Protein AF-A0A522IJ72-F1 (afdb_monomer_lite)

Structure (mmCIF, N/CA/C/O backbone):
data_AF-A0A522IJ72-F1
#
_entry.id   AF-A0A522IJ72-F1
#
loop_
_atom_site.group_PDB
_atom_site.id
_atom_site.type_symbol
_atom_site.label_atom_id
_atom_site.label_alt_id
_atom_site.label_comp_id
_atom_site.label_asym_id
_atom_site.label_entity_id
_atom_site.label_seq_id
_atom_site.pdbx_PDB_ins_code
_atom_site.Cartn_x
_atom_site.Cartn_y
_atom_site.Cartn_z
_atom_site.occupancy
_atom_site.B_iso_or_equiv
_atom_site.auth_seq_id
_atom_site.auth_comp_id
_atom_site.auth_asym_id
_atom_site.auth_atom_id
_atom_site.pdbx_PDB_model_num
ATOM 1 N N . MET A 1 1 ? 21.607 1.234 -27.965 1.00 54.09 1 MET A N 1
ATOM 2 C CA . MET A 1 1 ? 20.785 1.510 -26.773 1.00 54.09 1 MET A CA 1
ATOM 3 C C . MET A 1 1 ? 20.726 0.233 -25.964 1.00 54.09 1 MET A C 1
ATOM 5 O O . MET A 1 1 ? 20.361 -0.799 -26.517 1.00 54.09 1 MET A O 1
ATOM 9 N N . ASP A 1 2 ? 21.249 0.283 -24.746 1.00 77.75 2 ASP A N 1
ATOM 10 C CA . ASP A 1 2 ? 21.592 -0.879 -23.927 1.00 77.75 2 ASP A CA 1
ATOM 11 C C . ASP A 1 2 ? 20.340 -1.433 -23.225 1.00 77.75 2 ASP A C 1
ATOM 13 O O . ASP A 1 2 ? 19.927 -0.918 -22.189 1.00 77.75 2 ASP A O 1
ATOM 17 N N . ARG A 1 3 ? 19.693 -2.443 -23.829 1.00 80.69 3 ARG A N 1
ATOM 18 C CA . ARG A 1 3 ? 18.429 -3.042 -23.338 1.00 80.69 3 ARG A CA 1
ATOM 19 C C . ARG A 1 3 ? 18.517 -3.517 -21.889 1.00 80.69 3 ARG A C 1
ATOM 21 O O . ARG A 1 3 ? 17.537 -3.454 -21.165 1.00 80.69 3 ARG A O 1
ATOM 28 N N . ILE A 1 4 ? 19.707 -3.933 -21.458 1.00 85.75 4 ILE A N 1
ATOM 29 C CA . ILE A 1 4 ? 19.949 -4.397 -20.091 1.00 85.75 4 ILE A CA 1
ATOM 30 C C . ILE A 1 4 ? 19.699 -3.264 -19.086 1.00 85.75 4 ILE A C 1
ATOM 32 O O . ILE A 1 4 ? 19.108 -3.496 -18.037 1.00 85.75 4 ILE A O 1
ATOM 36 N N . GLY A 1 5 ? 20.103 -2.031 -19.405 1.00 86.69 5 GLY A N 1
ATOM 37 C CA . GLY A 1 5 ? 19.852 -0.877 -18.539 1.00 86.69 5 GLY A CA 1
ATOM 38 C C . GLY A 1 5 ? 18.364 -0.540 -18.420 1.00 86.69 5 GLY A C 1
ATOM 39 O O . GLY A 1 5 ? 17.889 -0.215 -17.332 1.00 86.69 5 GLY A O 1
ATOM 40 N N . GLU A 1 6 ? 17.624 -0.666 -19.522 1.00 87.25 6 GLU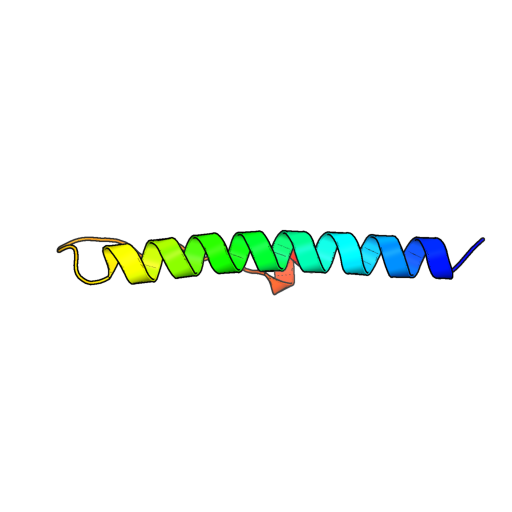 A N 1
ATOM 41 C CA . GLU A 1 6 ? 16.174 -0.453 -19.565 1.00 87.25 6 GLU A CA 1
ATOM 42 C C . GLU A 1 6 ? 15.431 -1.516 -18.741 1.00 87.25 6 GLU A C 1
ATOM 44 O O . GLU A 1 6 ? 14.670 -1.164 -17.837 1.00 87.25 6 GLU A O 1
ATOM 49 N N . ASP A 1 7 ? 15.753 -2.798 -18.939 1.00 89.00 7 ASP A N 1
ATOM 50 C CA . ASP A 1 7 ? 15.180 -3.912 -18.176 1.00 89.00 7 ASP A CA 1
ATOM 51 C C . ASP A 1 7 ? 15.452 -3.768 -16.669 1.00 89.00 7 ASP A C 1
ATOM 53 O O . ASP A 1 7 ? 14.548 -3.904 -15.841 1.00 89.00 7 ASP A O 1
ATOM 57 N N . LEU A 1 8 ? 16.690 -3.431 -16.288 1.00 91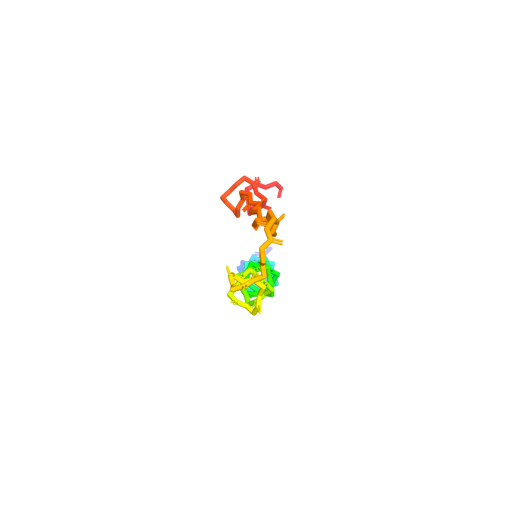.50 8 LEU A N 1
ATOM 58 C CA . LEU A 1 8 ? 17.062 -3.211 -14.888 1.00 91.50 8 LEU A CA 1
ATOM 59 C C . LEU A 1 8 ? 16.286 -2.046 -14.263 1.00 91.50 8 LEU A C 1
ATOM 61 O O . LEU A 1 8 ? 15.839 -2.153 -13.119 1.00 91.50 8 LEU A O 1
ATOM 65 N N . SER A 1 9 ? 16.096 -0.952 -15.004 1.00 89.06 9 SER A N 1
ATOM 66 C CA . SER A 1 9 ? 15.323 0.197 -14.523 1.00 89.06 9 SER A CA 1
ATOM 67 C C . SER A 1 9 ? 13.845 -0.147 -14.313 1.00 89.06 9 SER A C 1
ATOM 69 O O . SER A 1 9 ? 13.264 0.229 -13.292 1.00 89.06 9 SER A O 1
ATOM 71 N N . PHE A 1 10 ? 13.258 -0.945 -15.211 1.00 89.50 10 PHE A N 1
ATOM 72 C CA . PHE A 1 10 ? 11.892 -1.439 -15.073 1.00 89.50 10 PHE A CA 1
ATOM 73 C C . PHE A 1 10 ? 11.742 -2.326 -13.832 1.00 89.50 10 PHE A C 1
ATOM 75 O O . PHE A 1 10 ? 10.852 -2.103 -13.005 1.00 89.50 10 PHE A O 1
ATOM 82 N N . PHE A 1 11 ? 12.648 -3.290 -13.643 1.00 91.19 11 PHE A N 1
ATOM 83 C CA . PHE A 1 11 ? 12.625 -4.155 -12.463 1.00 91.19 11 PHE A CA 1
ATOM 84 C C . PHE A 1 11 ? 12.829 -3.374 -11.164 1.00 91.19 11 PHE A C 1
ATOM 86 O O . PHE A 1 11 ? 12.159 -3.669 -10.174 1.00 91.19 11 PHE A O 1
ATOM 93 N N . GLN A 1 12 ? 13.695 -2.359 -11.154 1.00 92.62 12 GLN A N 1
ATOM 94 C CA . GLN A 1 12 ? 13.892 -1.506 -9.984 1.00 92.62 12 GLN A CA 1
ATOM 95 C C . GLN A 1 12 ? 12.600 -0.773 -9.598 1.00 92.62 12 GLN A C 1
ATOM 97 O O . GLN A 1 12 ? 12.221 -0.767 -8.423 1.00 92.62 12 GLN A O 1
ATOM 102 N N . THR A 1 13 ? 11.889 -0.206 -10.574 1.00 90.25 13 THR A N 1
ATOM 103 C CA . THR A 1 13 ? 10.588 0.444 -10.356 1.00 90.25 13 THR A CA 1
ATOM 104 C C . THR A 1 13 ? 9.544 -0.552 -9.856 1.00 90.25 13 THR A C 1
ATOM 106 O O . THR A 1 13 ? 8.851 -0.283 -8.872 1.00 90.25 13 THR A O 1
ATOM 109 N N . ALA A 1 14 ? 9.484 -1.745 -10.453 1.00 90.81 14 ALA A N 1
ATOM 110 C CA . ALA A 1 14 ? 8.573 -2.805 -10.031 1.00 90.81 14 ALA A CA 1
ATOM 111 C C . ALA A 1 14 ? 8.838 -3.273 -8.588 1.00 90.81 14 ALA A C 1
ATOM 113 O O . ALA A 1 14 ? 7.895 -3.465 -7.814 1.00 90.81 14 ALA A O 1
ATOM 114 N N . ILE A 1 15 ? 10.110 -3.426 -8.199 1.00 93.56 15 ILE A N 1
ATOM 115 C 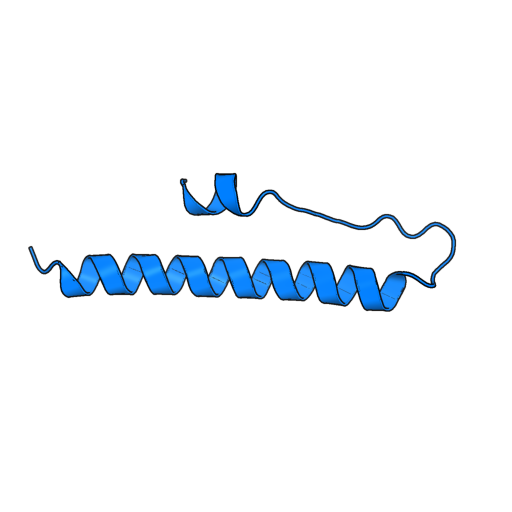CA . ILE A 1 15 ? 10.507 -3.773 -6.826 1.00 93.56 15 ILE A CA 1
ATOM 116 C C . ILE A 1 15 ? 10.069 -2.675 -5.855 1.00 93.56 15 ILE A C 1
ATOM 118 O O . ILE A 1 15 ? 9.442 -2.988 -4.843 1.00 93.56 15 ILE A O 1
ATOM 122 N N . ASN A 1 16 ? 10.324 -1.406 -6.178 1.00 91.62 16 ASN A N 1
ATOM 123 C CA . ASN A 1 16 ? 9.945 -0.274 -5.330 1.00 91.62 16 ASN A CA 1
ATOM 124 C C . ASN A 1 16 ? 8.423 -0.212 -5.110 1.00 91.62 16 ASN A C 1
ATOM 126 O O . ASN A 1 16 ? 7.958 -0.114 -3.972 1.00 91.62 16 ASN A O 1
ATOM 130 N N . LEU A 1 17 ? 7.637 -0.349 -6.182 1.00 90.56 17 LEU A N 1
ATOM 131 C CA . LEU A 1 17 ? 6.173 -0.385 -6.101 1.00 90.56 17 LEU A CA 1
ATOM 132 C C . LEU A 1 17 ? 5.678 -1.580 -5.275 1.00 90.56 17 LEU A C 1
ATOM 134 O O . LEU A 1 17 ? 4.754 -1.457 -4.466 1.00 90.56 17 LEU A O 1
ATOM 138 N N . ARG A 1 18 ? 6.322 -2.745 -5.416 1.00 91.06 18 ARG A N 1
ATOM 139 C CA . ARG A 1 18 ? 5.995 -3.928 -4.613 1.00 91.06 18 ARG A CA 1
ATOM 140 C C . ARG A 1 18 ? 6.305 -3.709 -3.132 1.00 91.06 18 ARG A C 1
ATOM 142 O O . ARG A 1 18 ? 5.500 -4.115 -2.294 1.00 91.06 18 ARG A O 1
ATOM 149 N N . GLN A 1 19 ? 7.420 -3.059 -2.800 1.00 93.19 19 GLN A N 1
ATOM 150 C CA . GLN A 1 19 ? 7.746 -2.701 -1.417 1.00 93.19 19 GLN A CA 1
ATOM 151 C C . GLN A 1 19 ? 6.696 -1.757 -0.825 1.00 93.19 19 GLN A C 1
ATOM 153 O O . GLN A 1 19 ? 6.215 -1.999 0.282 1.00 93.19 19 GLN A O 1
ATOM 158 N N . GLN A 1 20 ? 6.271 -0.739 -1.576 1.00 90.56 20 GLN A N 1
ATOM 159 C CA . GLN A 1 20 ? 5.205 0.169 -1.148 1.00 90.56 20 GLN A CA 1
ATOM 160 C C . GLN A 1 20 ? 3.890 -0.584 -0.893 1.00 90.56 20 GLN A C 1
ATOM 162 O O . GLN A 1 20 ? 3.224 -0.363 0.120 1.00 90.56 20 GLN A O 1
ATOM 167 N N . ARG A 1 21 ? 3.545 -1.546 -1.760 1.00 90.44 21 ARG A N 1
ATOM 168 C CA . ARG A 1 21 ? 2.356 -2.394 -1.584 1.00 90.44 21 ARG A CA 1
ATOM 169 C C . ARG A 1 21 ? 2.453 -3.233 -0.317 1.00 90.44 21 ARG A C 1
ATOM 171 O O . ARG A 1 21 ? 1.483 -3.332 0.429 1.00 90.44 21 ARG A O 1
ATOM 178 N N . GLN A 1 22 ? 3.618 -3.817 -0.054 1.00 93.12 22 GLN A N 1
ATOM 179 C CA . GLN A 1 22 ? 3.852 -4.597 1.159 1.00 93.12 22 GLN A CA 1
ATOM 180 C C . GLN A 1 22 ? 3.729 -3.748 2.426 1.00 93.12 22 GLN A C 1
ATOM 182 O O . GLN A 1 22 ? 3.160 -4.226 3.402 1.00 93.12 22 GLN A O 1
ATOM 187 N N . GLN A 1 23 ? 4.190 -2.495 2.413 1.00 91.31 23 GLN A N 1
ATOM 188 C CA . GLN A 1 23 ? 4.028 -1.579 3.548 1.00 91.31 23 GLN A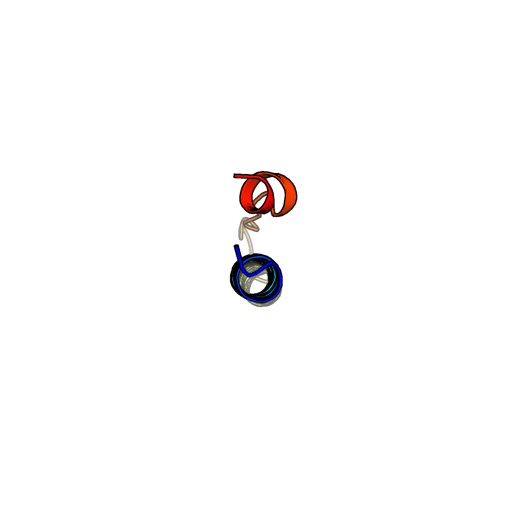 CA 1
ATOM 189 C C . GLN A 1 23 ? 2.556 -1.276 3.832 1.00 91.31 23 GLN A C 1
ATOM 191 O O . GLN A 1 23 ? 2.130 -1.315 4.985 1.00 91.31 23 GLN A O 1
ATOM 196 N N . VAL A 1 24 ? 1.768 -1.021 2.786 1.00 90.50 24 VAL A N 1
ATOM 197 C CA . VAL A 1 24 ? 0.325 -0.785 2.918 1.00 90.50 24 VAL A CA 1
ATOM 198 C C . VAL A 1 24 ? -0.390 -2.034 3.435 1.00 90.50 24 VAL A C 1
ATOM 200 O O . VAL A 1 24 ? -1.184 -1.937 4.369 1.00 90.50 24 VAL A O 1
ATOM 203 N N . LEU A 1 25 ? -0.059 -3.219 2.909 1.00 91.00 25 LEU A N 1
ATOM 204 C CA . LEU A 1 25 ? -0.600 -4.483 3.414 1.00 91.00 25 LEU A CA 1
ATOM 205 C C . LEU A 1 25 ? -0.233 -4.716 4.882 1.00 91.00 25 LEU A C 1
ATOM 207 O O . LEU A 1 25 ? -1.099 -5.077 5.671 1.00 91.00 25 LEU A O 1
ATOM 211 N N . ALA A 1 26 ? 1.028 -4.495 5.257 1.00 92.19 26 ALA A N 1
ATOM 212 C CA . ALA A 1 26 ? 1.491 -4.657 6.631 1.00 92.19 26 ALA A CA 1
ATOM 213 C C . ALA A 1 26 ? 0.771 -3.693 7.580 1.00 92.19 26 ALA A C 1
ATOM 215 O O . ALA A 1 26 ? 0.344 -4.105 8.655 1.00 92.19 26 ALA A O 1
ATOM 216 N N . ALA A 1 27 ? 0.571 -2.439 7.165 1.00 90.12 27 ALA A N 1
ATOM 217 C CA . ALA A 1 27 ? -0.217 -1.472 7.920 1.00 90.12 27 ALA A CA 1
ATOM 218 C C . ALA A 1 27 ? -1.677 -1.925 8.063 1.00 90.12 27 ALA A C 1
ATOM 220 O O . ALA A 1 27 ? -2.225 -1.856 9.162 1.00 90.12 27 ALA A O 1
ATOM 221 N N . ASN A 1 28 ? -2.286 -2.441 6.994 1.00 91.31 28 ASN A N 1
ATOM 222 C CA . ASN A 1 28 ? -3.646 -2.967 7.052 1.00 91.31 28 ASN A CA 1
ATOM 223 C C . ASN A 1 28 ? -3.756 -4.172 7.987 1.00 91.31 28 ASN A C 1
ATOM 225 O O . ASN A 1 28 ? -4.697 -4.223 8.762 1.00 91.31 28 ASN A O 1
ATOM 229 N N . ILE A 1 29 ? -2.803 -5.107 7.945 1.00 91.38 29 ILE A N 1
ATOM 230 C CA . ILE A 1 29 ? -2.775 -6.287 8.823 1.00 91.38 29 ILE A CA 1
ATOM 231 C C . ILE A 1 29 ? -2.579 -5.859 10.279 1.00 91.38 29 ILE A C 1
ATOM 233 O O . ILE A 1 29 ? -3.32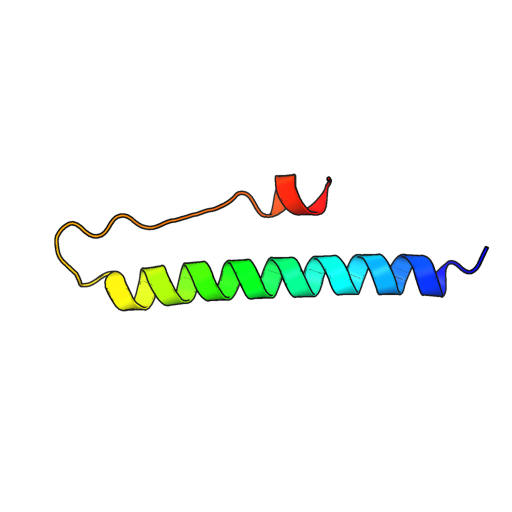7 -6.294 11.147 1.00 91.38 29 ILE A O 1
ATOM 237 N N . ALA A 1 30 ? -1.624 -4.966 10.548 1.00 92.00 30 ALA A N 1
ATOM 238 C CA . ALA A 1 30 ? -1.339 -4.485 11.899 1.00 92.00 30 ALA A CA 1
ATOM 239 C C . ALA A 1 30 ? -2.530 -3.749 12.533 1.00 92.00 30 ALA A C 1
ATOM 241 O O . ALA A 1 30 ? -2.698 -3.784 13.748 1.00 92.00 30 ALA A O 1
ATOM 242 N N . ASN A 1 31 ? -3.353 -3.087 11.718 1.00 89.31 31 ASN A N 1
ATOM 243 C CA . ASN A 1 31 ? -4.532 -2.362 12.182 1.00 89.31 31 ASN A CA 1
ATOM 244 C C . ASN A 1 31 ? -5.853 -3.096 11.888 1.00 89.31 31 ASN A C 1
ATOM 246 O O . ASN A 1 31 ? -6.916 -2.538 12.154 1.00 89.31 31 ASN A O 1
ATOM 250 N N . ALA A 1 32 ? -5.816 -4.326 11.363 1.00 89.69 32 ALA A N 1
ATOM 251 C CA . ALA A 1 32 ? -7.016 -5.091 11.014 1.00 89.69 32 ALA A CA 1
ATOM 252 C C . ALA A 1 32 ? -7.910 -5.328 12.240 1.00 89.69 32 ALA A C 1
ATOM 254 O O . ALA A 1 32 ? -9.133 -5.296 12.130 1.00 89.69 32 ALA A O 1
ATOM 255 N N . ASP A 1 33 ? -7.287 -5.471 13.410 1.00 89.62 33 ASP A N 1
ATOM 256 C CA . ASP A 1 33 ? -7.966 -5.675 14.691 1.00 89.62 33 ASP A CA 1
ATOM 257 C C . ASP A 1 33 ? -8.354 -4.359 15.389 1.00 89.62 33 ASP A C 1
ATOM 259 O O . ASP A 1 33 ? -8.903 -4.373 16.491 1.00 89.62 33 ASP A O 1
ATOM 263 N N . THR A 1 34 ? -8.084 -3.201 14.774 1.00 88.12 34 THR A N 1
ATOM 264 C CA . THR A 1 34 ? -8.474 -1.896 15.323 1.00 88.12 34 THR A CA 1
ATOM 265 C C . THR A 1 34 ? -9.904 -1.553 14.886 1.00 88.12 34 THR A C 1
ATOM 267 O O . THR A 1 34 ? -10.154 -1.378 13.688 1.00 88.12 34 THR A O 1
ATOM 270 N N . PRO A 1 35 ? -10.866 -1.400 15.821 1.00 85.06 35 PRO A N 1
ATOM 271 C CA . PRO A 1 35 ? -12.234 -1.030 15.474 1.00 85.06 35 PRO A CA 1
ATOM 272 C C . PRO A 1 35 ? -12.278 0.285 14.683 1.00 85.06 35 PRO A C 1
ATOM 274 O O . PRO A 1 35 ? -11.631 1.263 15.055 1.00 85.06 35 PRO A O 1
ATOM 277 N N . ASN A 1 36 ? -13.082 0.326 13.618 1.00 86.81 36 ASN A N 1
ATOM 278 C CA . ASN A 1 36 ? -13.216 1.453 12.679 1.00 86.81 36 ASN A CA 1
ATOM 279 C C . ASN A 1 36 ? -12.000 1.732 11.771 1.00 86.81 36 ASN A C 1
ATOM 281 O O . ASN A 1 36 ? -11.995 2.752 11.072 1.00 86.81 36 ASN A O 1
ATOM 285 N N . TYR A 1 37 ? -10.986 0.861 11.728 1.00 86.38 37 TYR A N 1
ATOM 286 C CA . TYR A 1 37 ? -9.870 1.037 10.799 1.00 86.38 37 TYR A CA 1
ATOM 287 C C . TYR A 1 37 ? -10.300 0.817 9.342 1.00 86.38 37 TYR A C 1
ATOM 289 O O . TYR A 1 37 ? -10.938 -0.177 8.998 1.00 86.38 37 TYR A O 1
ATOM 297 N N . LYS A 1 38 ? -9.934 1.757 8.464 1.00 86.81 38 LYS A N 1
ATOM 298 C CA . LYS A 1 38 ? -10.181 1.670 7.020 1.00 86.81 38 LYS A CA 1
ATOM 299 C C . LYS A 1 38 ? -8.901 1.242 6.319 1.00 86.81 38 LYS A C 1
ATOM 301 O O . LYS A 1 38 ? -7.952 2.025 6.250 1.00 86.81 38 LYS A O 1
ATOM 306 N N . ALA A 1 39 ? -8.905 0.024 5.784 1.00 86.75 39 ALA A N 1
ATOM 307 C CA . ALA A 1 39 ? -7.809 -0.479 4.972 1.00 86.75 39 ALA A CA 1
ATOM 308 C C . ALA A 1 39 ? -7.553 0.450 3.776 1.00 86.75 39 ALA A C 1
ATOM 310 O O . ALA A 1 39 ? -8.491 0.901 3.112 1.00 86.75 39 ALA A O 1
ATOM 311 N N . ARG A 1 40 ? -6.279 0.751 3.520 1.00 84.00 40 ARG A N 1
ATOM 312 C CA . ARG A 1 40 ? -5.851 1.511 2.340 1.00 84.00 40 ARG A CA 1
ATOM 313 C C . ARG A 1 40 ? -5.401 0.530 1.273 1.00 84.00 40 ARG A C 1
ATOM 315 O O . ARG A 1 40 ? -4.705 -0.426 1.590 1.00 84.00 40 ARG A O 1
ATOM 322 N N . ASP A 1 41 ? -5.762 0.770 0.025 1.00 78.56 41 ASP A N 1
ATOM 323 C CA . ASP A 1 41 ? -5.198 0.038 -1.105 1.00 78.56 41 ASP A CA 1
ATOM 324 C C . ASP A 1 41 ? -4.913 1.019 -2.241 1.00 78.56 41 ASP A C 1
ATOM 326 O O . ASP A 1 41 ? -5.529 2.087 -2.320 1.00 78.56 41 ASP A O 1
ATOM 330 N N . PHE A 1 42 ? -3.951 0.676 -3.085 1.00 78.75 42 PHE A N 1
ATOM 331 C CA . PHE A 1 42 ? -3.638 1.418 -4.297 1.00 78.75 42 PHE A CA 1
ATOM 332 C C . PHE A 1 42 ? -3.454 0.432 -5.442 1.00 78.75 42 PHE A C 1
ATOM 334 O O . PHE A 1 42 ? -2.936 -0.674 -5.271 1.00 78.75 42 PHE A O 1
ATOM 341 N N . ASP A 1 43 ? -3.892 0.828 -6.630 1.00 81.19 43 ASP A N 1
ATOM 342 C CA . ASP A 1 43 ? -3.823 -0.047 -7.786 1.00 81.19 43 ASP A CA 1
ATOM 343 C C . ASP A 1 43 ? -2.378 -0.122 -8.311 1.00 81.19 43 ASP A C 1
ATOM 345 O O . ASP A 1 43 ? -1.862 0.747 -9.015 1.00 81.19 43 ASP A O 1
ATOM 349 N N . PHE A 1 44 ? -1.697 -1.192 -7.903 1.00 77.12 44 PHE A N 1
ATOM 350 C CA . PHE A 1 44 ? -0.343 -1.529 -8.340 1.00 77.12 44 PHE A CA 1
ATOM 351 C C . PHE A 1 44 ? -0.242 -1.663 -9.866 1.00 77.12 44 PHE A C 1
ATOM 353 O O . PHE A 1 44 ? 0.777 -1.305 -10.449 1.00 77.12 44 PHE A O 1
ATOM 360 N N . SER A 1 45 ? -1.286 -2.182 -10.520 1.00 77.69 45 SER A N 1
ATOM 361 C CA . SER A 1 45 ? -1.249 -2.413 -11.964 1.00 77.69 45 SER A CA 1
ATOM 362 C C . SER A 1 45 ? -1.274 -1.098 -12.728 1.00 77.69 45 SER A C 1
ATOM 364 O O . SER A 1 45 ? -0.546 -0.955 -13.706 1.00 77.69 45 SER A O 1
ATOM 366 N N . SER A 1 46 ? -2.078 -0.134 -12.276 1.00 79.62 46 SER A N 1
ATOM 367 C CA . SER A 1 46 ? -2.124 1.190 -12.903 1.00 79.62 46 SER A CA 1
ATOM 368 C C . SER A 1 46 ? -0.888 2.034 -12.596 1.00 79.62 46 SER A C 1
ATOM 370 O O . SER A 1 46 ? -0.465 2.813 -13.442 1.00 79.62 46 SER A O 1
ATOM 372 N N . THR A 1 47 ? -0.257 1.846 -11.434 1.00 77.88 47 THR A N 1
ATOM 373 C CA . THR A 1 47 ? 0.977 2.567 -11.062 1.00 77.88 47 THR A CA 1
ATOM 374 C C . THR A 1 47 ? 2.247 2.011 -11.709 1.00 77.88 47 THR A C 1
ATOM 376 O O . THR A 1 47 ? 3.200 2.762 -11.883 1.00 77.88 47 THR A O 1
ATOM 379 N N . LEU A 1 48 ? 2.272 0.731 -12.097 1.00 78.31 48 LEU A N 1
ATOM 380 C CA . LEU A 1 48 ? 3.398 0.121 -12.821 1.00 78.31 48 LEU A CA 1
ATOM 381 C C . LEU A 1 48 ? 3.392 0.431 -14.330 1.00 78.31 48 LEU A C 1
ATOM 383 O O . LEU A 1 48 ? 4.427 0.316 -14.977 1.00 78.31 48 LEU A O 1
ATOM 387 N N . GLN A 1 49 ? 2.234 0.785 -14.892 1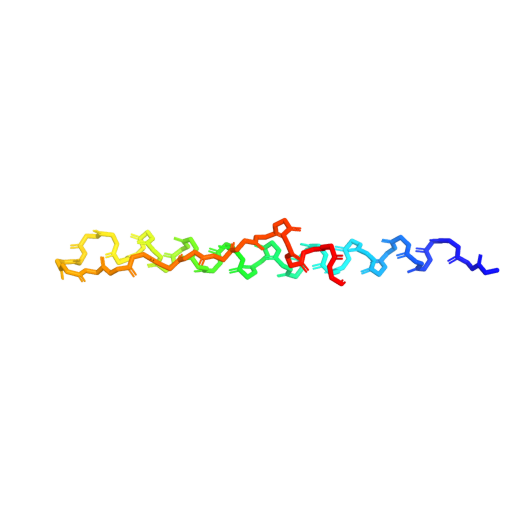.00 73.38 49 GLN A N 1
ATOM 388 C CA . GLN A 1 49 ? 2.056 1.089 -16.321 1.00 73.38 49 GLN A CA 1
ATOM 389 C C . GLN A 1 49 ? 2.222 2.582 -16.665 1.00 73.38 49 GLN A C 1
ATOM 391 O O . GLN A 1 49 ? 2.050 2.945 -17.828 1.00 73.38 49 GLN A O 1
ATOM 396 N N . GLY A 1 50 ? 2.492 3.428 -15.663 1.00 57.69 50 GLY A N 1
ATOM 397 C CA . GLY A 1 50 ? 2.634 4.882 -15.802 1.00 57.69 50 GLY A CA 1
ATOM 398 C C . GLY A 1 50 ? 4.015 5.342 -16.241 1.00 57.69 50 GLY A C 1
ATOM 399 O O . GLY A 1 50 ? 5.005 4.649 -15.922 1.00 57.69 50 GLY A O 1
#

Secondary structure (DSSP, 8-state):
--HHHHHHHHHHHHHHHHHHHHHHHHHHHHTTTSTT-------HHHHH--

Radius of gyration: 15.11 Å; chains: 1; bounding box: 35×11×42 Å

Sequence (50 aa):
MDRIGEDLSFFQTAINLRQQRQQVLAANIANADTPNYKARDFDFSSTLQG

Foldseek 3Di:
DDVVVVVVVLVVQLVVLVVVQVVLVVVCVVCVPPPPDDRDDDPSVVSSVD

pLDDT: mean 85.86, std 8.05, range [54.09, 93.56]